Protein AF-Q020U5-F1 (afdb_monomer_lite)

pLDDT: mean 93.97, std 3.11, range [79.81, 97.12]

Structure (mmCIF, N/CA/C/O backbone):
data_AF-Q020U5-F1
#
_entry.id   AF-Q020U5-F1
#
loop_
_atom_site.group_PDB
_atom_site.id
_atom_site.type_symbol
_atom_site.label_atom_id
_atom_site.label_alt_id
_atom_site.label_comp_id
_atom_site.label_asym_id
_atom_site.label_entity_id
_atom_site.label_seq_id
_atom_site.pdbx_PDB_ins_code
_atom_site.Cartn_x
_atom_site.Cartn_y
_atom_site.Cartn_z
_atom_site.occupancy
_atom_site.B_iso_or_equiv
_atom_site.auth_seq_id
_atom_site.auth_comp_id
_atom_site.auth_asym_id
_atom_site.auth_atom_id
_atom_site.pdbx_PDB_model_num
ATOM 1 N N . MET A 1 1 ? -0.562 6.824 8.281 1.00 79.81 1 MET A N 1
ATOM 2 C CA . MET A 1 1 ? 0.546 5.949 7.834 1.00 79.81 1 MET A CA 1
ATOM 3 C C . MET A 1 1 ? 1.860 6.637 8.142 1.00 79.81 1 MET A C 1
ATOM 5 O O . MET A 1 1 ? 1.970 7.834 7.900 1.00 79.81 1 MET A O 1
ATOM 9 N N . SER A 1 2 ? 2.807 5.906 8.721 1.00 82.94 2 SER A N 1
ATOM 10 C CA . SER A 1 2 ? 4.089 6.436 9.203 1.00 82.94 2 SER A CA 1
ATOM 11 C C . SER A 1 2 ? 5.248 6.109 8.264 1.00 82.94 2 SER A C 1
ATOM 13 O O . SER A 1 2 ? 6.114 6.956 8.065 1.00 82.94 2 SER A O 1
ATOM 15 N N . SER A 1 3 ? 5.263 4.921 7.653 1.00 88.62 3 SER A N 1
ATOM 16 C CA . SER A 1 3 ? 6.309 4.530 6.703 1.00 88.62 3 SER A CA 1
ATOM 17 C C . SER A 1 3 ? 5.818 3.547 5.640 1.00 88.62 3 SER A C 1
ATOM 19 O O . SER A 1 3 ? 4.765 2.920 5.782 1.00 88.62 3 SER A O 1
ATOM 21 N N . VAL A 1 4 ? 6.608 3.419 4.573 1.00 92.19 4 VAL A N 1
ATOM 22 C CA . VAL A 1 4 ? 6.493 2.374 3.554 1.00 92.19 4 VAL A CA 1
ATOM 23 C C . VAL A 1 4 ? 7.860 1.715 3.381 1.00 92.19 4 VAL A C 1
ATOM 25 O O . VAL A 1 4 ? 8.872 2.412 3.298 1.00 92.19 4 VAL A O 1
ATOM 28 N N . ASP A 1 5 ? 7.880 0.387 3.374 1.00 91.25 5 ASP A N 1
ATOM 29 C CA . ASP A 1 5 ? 9.081 -0.428 3.239 1.00 91.25 5 ASP A CA 1
ATOM 30 C C . ASP A 1 5 ? 8.832 -1.594 2.263 1.00 91.25 5 ASP A C 1
ATOM 32 O O . ASP A 1 5 ? 7.877 -2.360 2.451 1.00 91.25 5 ASP A O 1
ATOM 36 N N . PRO A 1 6 ? 9.655 -1.754 1.216 1.00 90.19 6 PRO A N 1
ATOM 37 C CA . PRO A 1 6 ? 10.726 -0.848 0.793 1.00 90.19 6 PRO A CA 1
ATOM 38 C C . PRO A 1 6 ? 10.200 0.510 0.291 1.00 90.19 6 PRO A C 1
ATOM 40 O O . PRO A 1 6 ? 9.080 0.624 -0.206 1.00 90.19 6 PRO A O 1
ATOM 43 N N . GLY A 1 7 ? 11.028 1.556 0.409 1.00 90.50 7 GLY A N 1
ATOM 44 C CA . GLY A 1 7 ? 10.732 2.904 -0.108 1.00 90.50 7 GLY A CA 1
ATOM 45 C C . GLY A 1 7 ? 10.815 3.028 -1.638 1.00 90.50 7 GLY A C 1
ATOM 46 O O . GLY A 1 7 ? 10.426 4.058 -2.200 1.00 90.50 7 GLY A O 1
ATOM 47 N N . SER A 1 8 ? 11.290 1.978 -2.310 1.00 93.38 8 SER A N 1
ATOM 48 C CA . SER A 1 8 ? 11.223 1.791 -3.756 1.00 93.38 8 SER A CA 1
ATOM 49 C C . SER A 1 8 ? 10.761 0.373 -4.099 1.00 93.38 8 SER A C 1
ATOM 51 O O . SER A 1 8 ? 11.092 -0.576 -3.391 1.00 93.38 8 SER A O 1
ATOM 53 N N . ALA A 1 9 ? 9.977 0.220 -5.163 1.00 95.19 9 ALA A N 1
ATOM 54 C CA . ALA A 1 9 ? 9.427 -1.069 -5.580 1.00 95.19 9 ALA A CA 1
ATOM 55 C C . ALA A 1 9 ? 9.165 -1.106 -7.088 1.00 95.19 9 ALA A C 1
ATOM 57 O O . ALA A 1 9 ? 9.060 -0.064 -7.729 1.00 95.19 9 ALA A O 1
ATOM 58 N N . LYS A 1 10 ? 9.010 -2.300 -7.656 1.00 95.44 10 LYS A N 1
ATOM 59 C CA . LYS A 1 10 ? 8.586 -2.476 -9.047 1.00 95.44 10 LYS A CA 1
ATOM 60 C C . LYS A 1 10 ? 7.104 -2.792 -9.126 1.00 95.44 10 LYS A C 1
ATOM 62 O O . LYS A 1 10 ? 6.463 -3.203 -8.158 1.00 95.44 10 LYS A O 1
ATOM 67 N N . VAL A 1 11 ? 6.553 -2.639 -10.322 1.00 95.31 11 VAL A N 1
ATOM 68 C CA . VAL A 1 11 ? 5.225 -3.160 -10.650 1.00 95.31 11 VAL A CA 1
ATOM 69 C C . VAL A 1 11 ? 5.098 -4.628 -10.222 1.00 95.31 11 VAL A C 1
ATOM 71 O O . VAL A 1 11 ? 5.915 -5.468 -10.587 1.00 95.31 11 VAL A O 1
ATOM 74 N N . GLY A 1 12 ? 4.027 -4.944 -9.494 1.00 94.81 12 GLY A N 1
ATOM 75 C CA . GLY A 1 12 ? 3.731 -6.293 -9.021 1.00 94.81 12 GLY A CA 1
ATOM 76 C C . GLY A 1 12 ? 4.404 -6.686 -7.705 1.00 94.81 12 GLY A C 1
ATOM 77 O O . GLY A 1 12 ? 3.977 -7.688 -7.125 1.00 94.81 12 GLY A O 1
ATOM 78 N N . ASP A 1 13 ? 5.368 -5.906 -7.208 1.00 96.38 13 ASP A N 1
ATOM 79 C CA . ASP A 1 13 ? 5.977 -6.139 -5.898 1.00 96.38 13 ASP A CA 1
ATOM 80 C C . ASP A 1 13 ? 4.970 -5.903 -4.773 1.00 96.38 13 ASP A C 1
ATOM 82 O O . ASP A 1 13 ? 3.977 -5.187 -4.930 1.00 96.38 13 ASP A O 1
ATOM 86 N N . VAL A 1 14 ? 5.239 -6.505 -3.616 1.00 96.38 14 VAL A N 1
ATOM 87 C CA . VAL A 1 14 ? 4.471 -6.272 -2.393 1.00 96.38 14 VAL A CA 1
ATOM 88 C C . VAL A 1 14 ? 5.289 -5.394 -1.457 1.00 96.38 14 VAL A C 1
ATOM 90 O O . VAL A 1 14 ? 6.385 -5.776 -1.056 1.00 96.38 14 VAL A O 1
ATOM 93 N N . VAL A 1 15 ? 4.729 -4.250 -1.069 1.00 96.00 15 VAL A N 1
ATOM 94 C CA . VAL A 1 15 ? 5.320 -3.341 -0.079 1.00 96.00 15 VAL A CA 1
ATOM 95 C C . VAL A 1 15 ? 4.516 -3.362 1.213 1.00 96.00 15 VAL A C 1
ATOM 97 O O . VAL A 1 15 ? 3.301 -3.579 1.206 1.00 96.00 15 VAL A O 1
ATOM 100 N N . THR A 1 16 ? 5.197 -3.128 2.330 1.00 96.81 16 THR A N 1
ATOM 101 C CA . THR A 1 16 ? 4.591 -3.025 3.656 1.00 96.81 16 THR A CA 1
ATOM 102 C C . THR A 1 16 ? 4.442 -1.559 4.028 1.00 96.81 16 THR A C 1
ATOM 104 O O . THR A 1 16 ? 5.403 -0.799 4.044 1.00 96.81 16 THR A O 1
ATOM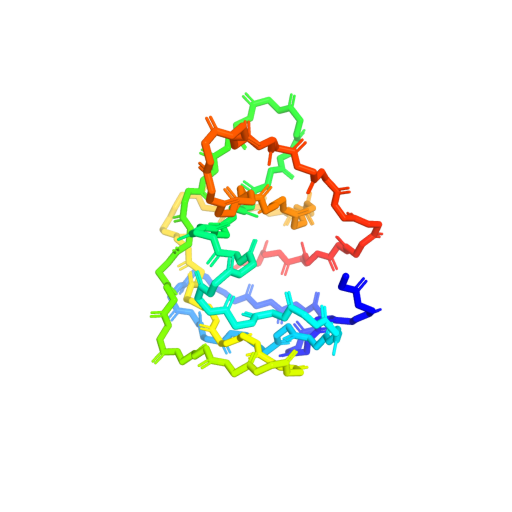 107 N N . VAL A 1 17 ? 3.222 -1.158 4.352 1.00 95.81 17 VAL A N 1
ATOM 108 C CA . VAL A 1 17 ? 2.881 0.172 4.845 1.00 95.81 17 VAL A CA 1
ATOM 109 C C . VAL A 1 17 ? 2.576 0.056 6.328 1.00 95.81 17 VAL A C 1
ATOM 111 O O . VAL A 1 17 ? 1.711 -0.731 6.707 1.00 95.81 17 VAL A O 1
ATOM 114 N N . THR A 1 18 ? 3.256 0.831 7.168 1.00 95.81 18 THR A N 1
ATOM 115 C CA . THR A 1 18 ? 3.051 0.795 8.623 1.00 95.81 18 THR A CA 1
ATOM 116 C C . THR A 1 18 ? 2.344 2.049 9.135 1.00 95.81 18 THR A C 1
ATOM 118 O O . THR A 1 18 ? 2.310 3.101 8.4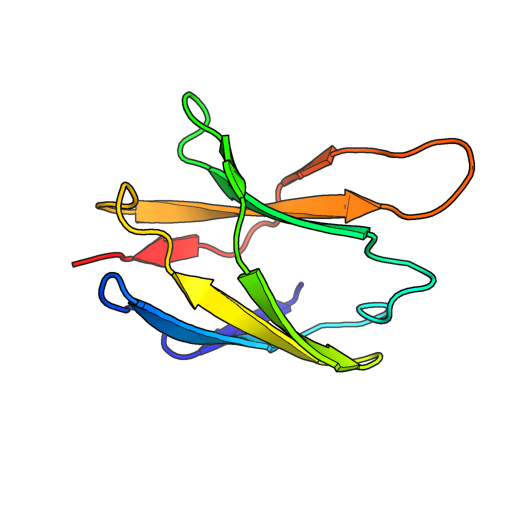80 1.00 95.81 18 THR A O 1
ATOM 121 N N . GLY A 1 19 ? 1.706 1.930 10.297 1.00 93.44 19 GLY A N 1
ATOM 122 C CA . GLY A 1 19 ? 0.987 3.018 10.950 1.00 93.44 19 GLY A CA 1
ATOM 123 C C . GLY A 1 19 ? 0.068 2.516 12.057 1.00 93.44 19 GLY A C 1
ATOM 124 O O . GLY A 1 19 ? 0.361 1.522 12.709 1.00 93.44 19 GLY A O 1
ATOM 125 N N . GLU A 1 20 ? -1.051 3.209 12.245 1.00 93.50 20 GLU A N 1
ATOM 126 C CA . GLU A 1 20 ? -2.073 2.905 13.249 1.00 93.50 20 GLU A CA 1
ATOM 127 C C . GLU A 1 20 ? -3.460 2.963 12.603 1.00 93.50 20 GLU A C 1
ATOM 129 O O . GLU A 1 20 ? -3.645 3.679 11.613 1.00 93.50 20 GLU A O 1
ATOM 134 N N . ASN A 1 21 ? -4.425 2.231 13.173 1.00 93.75 21 ASN A N 1
ATOM 135 C CA . ASN A 1 21 ? -5.808 2.136 12.688 1.00 93.75 21 ASN A CA 1
ATOM 136 C C . ASN A 1 21 ? -5.881 1.768 11.198 1.00 93.75 21 ASN A C 1
ATOM 138 O O . ASN A 1 21 ? -6.591 2.387 10.409 1.00 93.75 21 ASN A O 1
ATOM 142 N N . LEU A 1 22 ? -5.078 0.783 10.799 1.00 95.06 22 LEU A N 1
ATOM 143 C CA . LEU A 1 22 ? -4.952 0.330 9.415 1.00 95.06 22 LEU A CA 1
ATOM 144 C C . LEU A 1 22 ? -5.800 -0.909 9.097 1.00 95.06 22 LEU A C 1
ATOM 146 O O . LEU A 1 22 ? -5.764 -1.413 7.974 1.00 95.06 22 LEU A O 1
ATOM 150 N N . ASP A 1 23 ? -6.570 -1.404 10.064 1.00 93.25 23 ASP A N 1
ATOM 151 C CA . ASP A 1 23 ? -7.501 -2.515 9.878 1.00 93.25 23 ASP A CA 1
ATOM 152 C C . ASP A 1 23 ? -8.668 -2.163 8.932 1.00 93.25 23 ASP A C 1
ATOM 154 O O . ASP A 1 23 ? -8.822 -1.035 8.456 1.00 93.25 23 ASP A O 1
ATOM 158 N N . LYS A 1 24 ? -9.497 -3.167 8.636 1.00 93.38 24 LYS A N 1
ATOM 159 C CA . LYS A 1 24 ? -10.618 -3.059 7.690 1.00 93.38 24 LYS A CA 1
ATOM 160 C C . LYS A 1 24 ? -11.743 -2.148 8.179 1.00 93.38 24 LYS A C 1
ATOM 162 O O . LYS A 1 24 ? -12.486 -1.614 7.353 1.00 93.38 24 LYS A O 1
ATOM 167 N N . ASP A 1 25 ? -11.856 -1.954 9.489 1.00 94.00 25 ASP A N 1
ATOM 168 C CA . ASP A 1 25 ? -12.890 -1.102 10.075 1.00 94.00 25 ASP A CA 1
ATOM 169 C C . ASP A 1 25 ? -12.562 0.380 9.872 1.00 94.00 25 ASP A C 1
ATOM 171 O O . ASP A 1 25 ? -13.468 1.213 9.850 1.00 94.00 25 ASP A O 1
ATOM 175 N N . ASN A 1 26 ? -11.285 0.699 9.641 1.00 94.25 26 ASN A N 1
ATOM 176 C CA . ASN A 1 26 ? -10.791 2.057 9.441 1.00 94.25 26 ASN A CA 1
ATOM 177 C C . ASN A 1 26 ? -10.371 2.356 7.993 1.00 94.25 26 ASN A C 1
ATOM 179 O O . ASN A 1 26 ? -10.606 3.465 7.506 1.00 94.25 26 ASN A O 1
ATOM 183 N N . VAL A 1 27 ? -9.789 1.388 7.278 1.00 96.00 27 VAL A N 1
ATOM 184 C CA . VAL A 1 27 ? -9.271 1.564 5.912 1.00 96.00 27 VAL A CA 1
ATOM 185 C C . VAL A 1 27 ? -9.960 0.606 4.944 1.00 96.00 27 VAL A C 1
ATOM 187 O O . VAL A 1 27 ? -9.772 -0.610 5.001 1.00 96.00 27 VAL A O 1
ATOM 190 N N . ALA A 1 28 ? -10.708 1.169 3.997 1.00 95.88 28 ALA A N 1
ATOM 191 C CA . ALA A 1 28 ? -11.442 0.416 2.987 1.00 95.88 28 ALA A CA 1
ATOM 192 C C . ALA A 1 28 ? -10.564 0.052 1.782 1.00 95.88 28 ALA A C 1
ATOM 194 O O . ALA A 1 28 ? -10.664 -1.052 1.247 1.00 95.88 28 ALA A O 1
ATOM 195 N N . LYS A 1 29 ? -9.739 0.998 1.313 1.00 96.50 29 LYS A N 1
ATOM 196 C CA . LYS A 1 29 ? -8.878 0.841 0.128 1.00 96.50 29 LYS A CA 1
ATOM 197 C C . LYS A 1 29 ? -7.602 1.665 0.257 1.00 96.50 29 LYS A C 1
ATOM 199 O O . LYS A 1 29 ? -7.594 2.705 0.915 1.00 96.50 29 LYS A O 1
ATOM 204 N N . VAL A 1 30 ? -6.560 1.220 -0.440 1.00 96.31 30 VAL A N 1
ATOM 205 C CA . VAL A 1 30 ? -5.288 1.934 -0.590 1.00 96.31 30 VAL A CA 1
ATOM 206 C C . VAL A 1 30 ? -5.052 2.230 -2.067 1.00 96.31 30 VAL A C 1
ATOM 208 O O . VAL A 1 30 ? -5.362 1.411 -2.935 1.00 96.31 30 VAL A O 1
ATOM 211 N N . TYR A 1 31 ? -4.512 3.408 -2.341 1.00 96.94 31 TYR A N 1
ATOM 212 C CA . TYR A 1 31 ? -4.205 3.914 -3.667 1.00 96.94 31 TYR A CA 1
ATOM 213 C C . TYR A 1 31 ? -2.784 4.464 -3.697 1.00 96.94 31 TYR A C 1
ATOM 215 O O . TYR A 1 31 ? -2.272 4.963 -2.692 1.00 96.94 31 TYR A O 1
ATOM 223 N N . LEU A 1 32 ? -2.188 4.432 -4.881 1.00 96.25 32 LEU A N 1
ATOM 224 C CA . LEU A 1 32 ? -1.030 5.237 -5.228 1.00 96.25 32 LEU A CA 1
ATOM 225 C C . LEU A 1 32 ? -1.506 6.414 -6.070 1.00 96.25 32 LEU A C 1
ATOM 227 O O . LEU A 1 32 ? -2.202 6.203 -7.062 1.00 96.25 32 LEU A O 1
ATOM 231 N N . THR A 1 33 ? -1.110 7.626 -5.698 1.00 95.38 33 THR A N 1
ATOM 232 C CA . THR A 1 33 ? -1.496 8.849 -6.408 1.00 95.38 33 THR A CA 1
ATOM 233 C C . THR A 1 33 ? -0.295 9.718 -6.765 1.00 95.38 33 THR A C 1
ATOM 235 O O . THR A 1 33 ? 0.642 9.864 -5.980 1.00 95.38 33 THR A O 1
ATOM 238 N N . ASP A 1 34 ? -0.320 10.307 -7.956 1.00 93.25 34 ASP A N 1
ATOM 239 C CA . ASP A 1 34 ? 0.587 11.376 -8.398 1.00 93.25 34 ASP A CA 1
ATOM 240 C C . ASP A 1 34 ? -0.115 12.756 -8.398 1.00 93.25 34 ASP A C 1
ATOM 242 O O . ASP A 1 34 ? 0.375 13.702 -9.017 1.00 93.25 34 ASP A O 1
ATOM 246 N N . GLN A 1 35 ? -1.262 12.868 -7.705 1.00 89.12 35 GLN A N 1
ATOM 247 C CA . GLN A 1 35 ? -2.217 13.992 -7.717 1.00 89.12 35 GLN A CA 1
ATOM 248 C C . GLN A 1 35 ? -2.985 14.185 -9.038 1.00 89.12 35 GLN A C 1
ATOM 250 O O . GLN A 1 35 ? -3.786 15.113 -9.155 1.00 89.12 35 GLN A O 1
ATOM 255 N N . LYS A 1 36 ? -2.765 13.328 -10.040 1.00 89.75 36 LYS A N 1
ATOM 256 C CA . LYS A 1 36 ? -3.498 13.327 -11.318 1.00 89.75 36 LYS A CA 1
ATOM 257 C C . LYS A 1 36 ? -4.225 12.006 -11.561 1.00 89.75 36 LYS A C 1
ATOM 259 O O . LYS A 1 36 ? -5.319 12.004 -12.115 1.00 89.75 36 LYS A O 1
ATOM 264 N N . ASN A 1 37 ? -3.608 10.900 -11.163 1.00 91.38 37 ASN A N 1
ATOM 265 C CA . ASN A 1 37 ? -4.038 9.532 -11.372 1.00 91.38 37 ASN A CA 1
ATOM 266 C C . ASN A 1 37 ? -4.037 8.788 -10.040 1.00 91.38 37 ASN A C 1
ATOM 268 O O . ASN A 1 37 ? -2.987 8.620 -9.421 1.00 91.38 37 ASN A O 1
ATOM 272 N N . ASP A 1 38 ? -5.195 8.254 -9.666 1.00 94.88 38 ASP A N 1
ATOM 273 C CA . ASP A 1 38 ? -5.337 7.412 -8.484 1.00 94.88 38 ASP A CA 1
ATOM 274 C C . ASP A 1 38 ? -5.399 5.942 -8.900 1.00 94.88 38 ASP A C 1
ATOM 276 O O . ASP A 1 38 ? -6.361 5.475 -9.516 1.00 94.88 38 ASP A O 1
ATOM 280 N N . LEU A 1 39 ? -4.355 5.188 -8.566 1.00 96.06 39 LEU A N 1
ATOM 281 C CA . LEU A 1 39 ? -4.218 3.779 -8.912 1.00 96.06 39 LEU A CA 1
ATOM 282 C C . LEU A 1 39 ? -4.518 2.920 -7.688 1.00 96.06 39 LEU A C 1
ATOM 284 O O . LEU A 1 39 ? -3.789 2.959 -6.702 1.00 96.06 39 LEU A O 1
ATOM 288 N N . THR A 1 40 ? -5.590 2.131 -7.741 1.00 96.75 40 THR A N 1
ATOM 289 C CA . THR A 1 40 ? -5.959 1.229 -6.640 1.00 96.75 40 THR A CA 1
ATOM 290 C C . THR A 1 40 ? -4.925 0.122 -6.469 1.00 96.75 40 THR A C 1
ATOM 292 O O . THR A 1 40 ? -4.601 -0.584 -7.425 1.00 96.75 40 THR A O 1
ATOM 295 N N . CYS A 1 41 ? -4.454 -0.059 -5.239 1.00 96.19 41 CYS A N 1
ATOM 296 C CA . CYS A 1 41 ? -3.570 -1.152 -4.864 1.00 96.19 41 CYS A CA 1
ATOM 297 C C . CYS A 1 41 ? -4.370 -2.368 -4.400 1.00 96.19 41 CYS A C 1
ATOM 299 O O . CYS A 1 41 ? -5.392 -2.246 -3.721 1.00 96.19 41 CYS A O 1
ATOM 301 N N . GLU A 1 42 ? -3.864 -3.556 -4.711 1.00 96.75 42 GLU A N 1
ATOM 302 C CA . GLU A 1 42 ? -4.385 -4.795 -4.142 1.00 96.75 42 GLU A CA 1
ATOM 303 C C . GLU A 1 42 ? -3.827 -4.966 -2.725 1.00 96.75 42 GLU A C 1
ATOM 305 O O . GLU A 1 42 ? -2.613 -4.993 -2.534 1.00 96.75 42 GLU A O 1
ATOM 310 N N . ILE A 1 43 ? -4.701 -5.076 -1.726 1.00 96.25 43 ILE A N 1
ATOM 311 C CA . ILE A 1 43 ? -4.303 -5.331 -0.339 1.00 96.25 43 ILE A CA 1
ATOM 312 C C . ILE A 1 43 ? -4.149 -6.843 -0.152 1.00 96.25 43 ILE A C 1
ATOM 314 O O . ILE A 1 43 ? -5.135 -7.577 -0.171 1.00 96.25 43 ILE A O 1
ATOM 318 N N . THR A 1 44 ? -2.917 -7.309 0.047 1.00 96.56 44 THR A N 1
ATOM 319 C CA . THR A 1 44 ? -2.599 -8.736 0.240 1.00 96.56 44 THR A CA 1
ATOM 320 C C . THR A 1 44 ? -2.652 -9.151 1.711 1.00 96.56 44 THR A C 1
ATOM 322 O O . THR A 1 44 ? -2.895 -10.313 2.026 1.00 96.56 44 THR A O 1
ATOM 325 N N . SER A 1 45 ? -2.455 -8.203 2.631 1.00 96.50 45 SER A N 1
ATOM 326 C CA . SER A 1 45 ? -2.623 -8.391 4.076 1.00 96.50 45 SER A CA 1
ATOM 327 C C . SER A 1 45 ? -2.986 -7.062 4.729 1.00 96.50 45 SER A C 1
ATOM 329 O O . SER A 1 45 ? -2.457 -6.025 4.344 1.00 96.50 45 SER A O 1
ATOM 331 N N . GLN A 1 46 ? -3.843 -7.089 5.747 1.00 96.62 46 GLN A N 1
ATOM 332 C CA . GLN A 1 46 ? -4.283 -5.889 6.458 1.00 96.62 46 GLN A CA 1
ATOM 333 C C . GLN A 1 46 ? -4.462 -6.183 7.945 1.00 96.62 46 GLN A C 1
ATOM 335 O O . GLN A 1 46 ? -5.195 -7.102 8.314 1.00 96.62 46 GLN A O 1
ATOM 340 N N . LYS A 1 47 ? -3.788 -5.405 8.788 1.00 95.94 47 LYS A N 1
ATOM 341 C CA . LYS A 1 47 ? -3.832 -5.467 10.252 1.00 95.94 47 LYS A CA 1
ATOM 342 C C . LYS A 1 47 ? -3.927 -4.050 10.815 1.00 95.94 47 LYS A C 1
ATOM 344 O O . LYS A 1 47 ? -3.710 -3.082 10.098 1.00 95.94 47 LYS A O 1
ATOM 349 N N . ALA A 1 48 ? -4.175 -3.936 12.118 1.00 94.56 48 ALA A N 1
ATOM 350 C CA . ALA A 1 48 ? -4.295 -2.647 12.801 1.00 94.56 48 ALA A CA 1
ATOM 351 C C . ALA A 1 48 ? -3.067 -1.727 12.635 1.00 94.56 48 ALA A C 1
ATOM 353 O O . ALA A 1 48 ? -3.226 -0.509 12.618 1.00 94.56 48 ALA A O 1
ATOM 354 N N . THR A 1 49 ? -1.860 -2.286 12.485 1.00 96.00 49 THR A N 1
ATOM 355 C CA . THR A 1 49 ? -0.601 -1.519 12.418 1.00 96.00 49 THR A CA 1
ATOM 356 C C . THR A 1 49 ? 0.176 -1.666 11.107 1.00 96.00 49 THR A C 1
ATOM 358 O O . THR A 1 49 ? 1.188 -0.991 10.908 1.00 96.00 49 THR A O 1
ATOM 361 N N . GLU A 1 50 ? -0.284 -2.520 10.188 1.00 95.00 50 GLU A N 1
ATOM 362 C CA . GLU A 1 50 ? 0.377 -2.746 8.900 1.00 95.00 50 GLU A CA 1
ATOM 363 C C . GLU A 1 50 ? -0.612 -3.121 7.787 1.00 95.00 50 GLU A C 1
ATOM 365 O O . GLU A 1 50 ? -1.570 -3.866 8.004 1.00 95.00 50 GLU A O 1
ATOM 370 N N . ILE A 1 51 ? -0.334 -2.666 6.566 1.00 96.94 51 ILE A N 1
ATOM 371 C CA . ILE A 1 51 ? -0.999 -3.110 5.337 1.00 96.94 51 ILE A CA 1
ATOM 372 C C . ILE A 1 51 ? 0.076 -3.531 4.345 1.00 96.94 51 ILE A C 1
ATOM 374 O O . ILE A 1 51 ? 0.989 -2.764 4.056 1.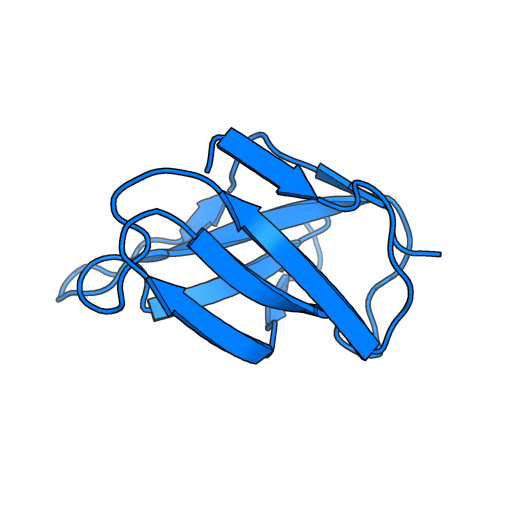00 96.94 51 ILE A O 1
ATOM 378 N N . LYS A 1 52 ? -0.046 -4.730 3.783 1.00 97.12 52 LYS A N 1
ATOM 379 C CA . LYS A 1 52 ? 0.750 -5.147 2.631 1.00 97.12 52 LYS A CA 1
ATOM 380 C C . LYS A 1 52 ? -0.051 -4.902 1.370 1.00 97.12 52 LYS A C 1
ATOM 382 O O . LYS A 1 52 ? -1.179 -5.384 1.251 1.00 97.12 52 LYS A O 1
ATOM 387 N N . ILE A 1 53 ? 0.530 -4.151 0.446 1.00 96.94 53 ILE A N 1
ATOM 388 C CA . ILE A 1 53 ? -0.107 -3.788 -0.816 1.00 96.94 53 ILE A CA 1
ATOM 389 C C . ILE A 1 53 ? 0.753 -4.227 -1.991 1.00 96.94 53 ILE A C 1
ATOM 391 O O . ILE A 1 53 ? 1.978 -4.171 -1.924 1.00 96.94 53 ILE A O 1
ATOM 395 N N . LYS A 1 54 ? 0.107 -4.645 -3.075 1.00 96.94 54 LYS A N 1
ATOM 396 C CA . LYS A 1 54 ? 0.761 -4.958 -4.340 1.00 96.94 54 LYS A CA 1
ATOM 397 C C . LYS A 1 54 ? 0.765 -3.741 -5.259 1.00 96.94 54 LYS A C 1
ATOM 399 O O . LYS A 1 54 ? -0.267 -3.079 -5.415 1.00 96.94 54 LYS A O 1
ATOM 404 N N . ILE A 1 55 ? 1.904 -3.474 -5.892 1.00 96.31 55 ILE A N 1
ATOM 405 C CA . ILE A 1 55 ? 2.061 -2.344 -6.809 1.00 96.31 55 ILE A CA 1
ATOM 406 C C . ILE A 1 55 ? 1.300 -2.613 -8.125 1.00 96.31 55 ILE A C 1
ATOM 408 O O . ILE A 1 55 ? 1.546 -3.636 -8.772 1.00 96.31 55 ILE A O 1
ATOM 412 N N . PRO A 1 56 ? 0.379 -1.725 -8.548 1.00 95.06 56 PRO A N 1
ATOM 413 C CA . PRO A 1 56 ? -0.388 -1.883 -9.780 1.00 95.06 56 PRO A CA 1
ATOM 414 C C . PRO A 1 56 ? 0.470 -1.726 -11.042 1.00 95.06 56 PRO A C 1
ATOM 416 O O . PRO A 1 56 ? 1.454 -0.997 -11.063 1.00 95.06 56 PRO A O 1
ATOM 419 N N . ALA A 1 57 ? 0.033 -2.335 -12.149 1.00 91.00 57 ALA A N 1
ATOM 420 C CA . ALA A 1 57 ? 0.807 -2.390 -13.394 1.00 91.00 57 ALA A CA 1
ATOM 421 C C . ALA A 1 57 ? 1.032 -1.063 -14.130 1.00 91.00 57 ALA A C 1
ATOM 423 O O . ALA A 1 57 ? 1.893 -0.983 -14.998 1.00 91.00 57 ALA A O 1
ATOM 424 N N . LYS A 1 58 ? 0.250 -0.031 -13.809 1.00 90.00 58 LYS A N 1
ATOM 425 C CA . LYS A 1 58 ? 0.331 1.289 -14.457 1.00 90.00 58 LYS A CA 1
ATOM 426 C C . LYS A 1 58 ? 1.118 2.312 -13.636 1.00 90.00 58 LYS A C 1
ATOM 428 O O . LYS A 1 58 ? 1.185 3.472 -14.028 1.00 90.00 58 LYS A O 1
ATOM 433 N N . SER A 1 59 ? 1.636 1.914 -12.478 1.00 90.25 59 SER A N 1
ATOM 434 C CA . SER A 1 59 ? 2.314 2.822 -11.561 1.00 90.25 59 SER A CA 1
ATOM 435 C C . SER A 1 59 ? 3.766 3.034 -11.980 1.00 90.25 59 SER A C 1
ATOM 437 O O . SER A 1 59 ? 4.444 2.083 -12.351 1.00 90.25 59 SER A O 1
ATOM 439 N N . THR A 1 60 ? 4.239 4.278 -11.922 1.00 94.44 60 THR A N 1
ATOM 440 C CA . THR A 1 60 ? 5.604 4.652 -12.309 1.00 94.44 60 THR A CA 1
ATOM 441 C C . THR A 1 60 ? 6.022 5.927 -11.586 1.00 94.44 60 THR A C 1
ATOM 443 O O . THR A 1 60 ? 5.196 6.803 -11.329 1.00 94.44 60 THR A O 1
ATOM 446 N N . GLY A 1 61 ? 7.316 6.069 -11.307 1.00 94.19 61 GLY A N 1
ATOM 447 C CA . GLY A 1 61 ? 7.869 7.269 -10.693 1.00 94.19 61 GLY A CA 1
ATOM 448 C C . GLY A 1 61 ? 7.476 7.429 -9.225 1.00 94.19 61 GLY A C 1
ATOM 449 O O . GLY A 1 61 ? 7.193 6.464 -8.519 1.00 94.19 61 GLY A O 1
ATOM 450 N N . ARG A 1 62 ? 7.514 8.668 -8.732 1.00 95.12 62 ARG A N 1
ATOM 451 C CA . ARG A 1 62 ? 7.295 8.967 -7.313 1.00 95.12 62 ARG A CA 1
ATOM 452 C C . ARG A 1 62 ? 5.813 9.190 -7.025 1.00 95.12 62 ARG A C 1
ATOM 454 O O . ARG A 1 62 ? 5.253 10.204 -7.430 1.00 95.12 62 ARG A O 1
ATOM 461 N N . MET A 1 63 ? 5.221 8.283 -6.257 1.00 95.38 63 MET A N 1
ATOM 462 C CA . MET A 1 63 ? 3.802 8.282 -5.899 1.00 95.38 63 MET A CA 1
ATOM 463 C C . MET A 1 63 ? 3.619 8.555 -4.401 1.00 95.38 63 MET A C 1
ATOM 465 O O . MET A 1 63 ? 4.476 8.219 -3.582 1.00 95.38 63 MET A O 1
ATOM 469 N N . ALA A 1 64 ? 2.491 9.145 -4.023 1.00 95.56 64 ALA A N 1
ATOM 470 C CA . ALA A 1 64 ? 2.009 9.190 -2.647 1.00 95.56 64 ALA A CA 1
ATOM 471 C C . ALA A 1 64 ? 1.100 7.999 -2.353 1.00 95.56 64 ALA A C 1
ATOM 473 O O . ALA A 1 64 ? 0.464 7.467 -3.264 1.00 95.56 64 ALA A O 1
ATOM 474 N N . LEU A 1 65 ? 0.986 7.628 -1.080 1.00 95.31 65 LEU A N 1
ATOM 475 C CA . LEU A 1 65 ? -0.088 6.744 -0.638 1.00 95.31 65 LEU A CA 1
ATOM 476 C C . LEU A 1 65 ? -1.334 7.566 -0.325 1.00 95.31 65 LEU A C 1
ATOM 478 O O . LEU A 1 65 ? -1.260 8.601 0.329 1.00 95.31 65 LEU A O 1
ATOM 482 N N . MET A 1 66 ? -2.489 7.073 -0.745 1.00 96.12 66 MET A N 1
ATOM 483 C CA . MET A 1 66 ? -3.788 7.625 -0.388 1.00 96.12 66 MET A CA 1
ATOM 484 C C . MET A 1 66 ? -4.677 6.498 0.121 1.00 96.12 66 MET A C 1
ATOM 486 O O . MET A 1 66 ? -4.669 5.394 -0.421 1.00 96.12 66 MET A O 1
ATOM 490 N N . ILE A 1 67 ? -5.445 6.766 1.171 1.00 95.56 67 ILE A N 1
ATOM 491 C CA . ILE A 1 67 ? -6.395 5.800 1.723 1.00 95.56 67 ILE A CA 1
ATOM 492 C C . ILE A 1 67 ? -7.820 6.287 1.554 1.00 95.56 67 ILE A C 1
ATOM 494 O O . ILE A 1 67 ? -8.082 7.484 1.635 1.00 95.56 67 ILE A O 1
ATOM 498 N N . LEU A 1 68 ? -8.734 5.342 1.373 1.00 96.38 68 LEU A N 1
ATOM 499 C CA . LEU A 1 68 ? -10.161 5.565 1.545 1.00 96.38 68 LEU A CA 1
ATOM 500 C C . LEU A 1 68 ? -10.561 5.042 2.920 1.00 96.38 68 LEU A C 1
ATOM 502 O O . LEU A 1 68 ? -10.387 3.851 3.190 1.00 96.38 68 LEU A O 1
ATOM 506 N N . THR A 1 69 ? -11.099 5.907 3.775 1.00 95.25 69 THR A N 1
ATOM 507 C CA . THR A 1 69 ? -11.600 5.475 5.082 1.00 95.25 69 THR A CA 1
ATOM 508 C C . THR A 1 69 ? -12.841 4.591 4.938 1.00 95.25 69 THR A C 1
ATOM 510 O O . THR A 1 69 ? -13.631 4.716 3.996 1.00 95.25 69 THR A O 1
ATOM 513 N N . SER A 1 70 ? -13.009 3.673 5.882 1.00 91.88 70 SER A N 1
ATOM 514 C CA . SER A 1 70 ? -14.222 2.872 6.041 1.00 91.88 70 SER A CA 1
ATOM 515 C C . SER A 1 70 ? -15.328 3.674 6.750 1.00 91.88 70 SER A C 1
ATOM 517 O O . SER A 1 70 ? -15.087 4.746 7.305 1.00 91.88 70 SER A O 1
ATOM 519 N N . GLY A 1 71 ? -16.563 3.166 6.717 1.00 89.00 71 GLY A N 1
ATOM 520 C CA . GLY A 1 71 ? -17.724 3.783 7.373 1.00 89.00 71 GLY A CA 1
ATOM 521 C C . GLY A 1 71 ? -18.662 4.551 6.432 1.00 89.00 71 GLY A C 1
ATOM 522 O O . GLY A 1 71 ? -18.531 4.496 5.211 1.00 89.00 71 GLY A O 1
ATOM 523 N N . LYS A 1 72 ? -19.657 5.240 7.014 1.00 85.50 72 LYS A N 1
ATOM 524 C CA . LYS A 1 72 ? -20.720 5.949 6.265 1.00 85.50 72 LYS A CA 1
ATOM 525 C C . LYS A 1 72 ? -20.217 7.188 5.520 1.00 85.50 72 LYS A C 1
ATOM 527 O O . LYS A 1 72 ? -20.769 7.534 4.484 1.00 85.50 72 LYS A O 1
ATOM 532 N N . GLU A 1 73 ? -19.177 7.833 6.040 1.00 89.38 73 GLU A N 1
ATOM 533 C CA . GLU A 1 73 ? -18.530 8.994 5.425 1.00 89.38 73 GLU A CA 1
ATOM 534 C C . GLU A 1 73 ? -17.115 8.623 4.986 1.00 89.38 73 GLU A C 1
ATOM 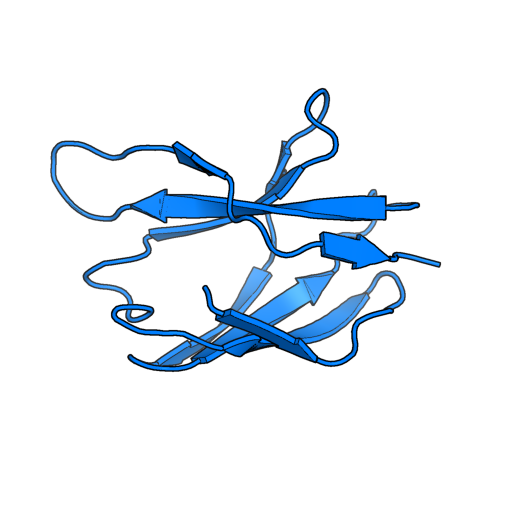536 O O . GLU A 1 73 ? -16.131 8.924 5.664 1.00 89.38 73 GLU A O 1
ATOM 541 N N . GLN A 1 74 ? -17.011 7.930 3.856 1.00 94.06 74 GLN A N 1
ATOM 542 C CA . GLN A 1 74 ? -15.708 7.588 3.300 1.00 94.06 74 GLN A CA 1
ATOM 543 C C . GLN A 1 74 ? -14.989 8.853 2.826 1.00 94.06 74 GLN A C 1
ATOM 545 O O . GLN A 1 74 ? -15.557 9.672 2.101 1.00 94.06 74 GLN A O 1
ATOM 550 N N . LYS A 1 75 ? -13.729 9.009 3.227 1.00 95.06 75 LYS A N 1
ATOM 551 C CA . LYS A 1 75 ? -12.879 10.143 2.864 1.00 95.06 75 LYS A CA 1
ATOM 552 C C . LYS A 1 75 ? -11.591 9.634 2.249 1.00 95.06 75 LYS A C 1
ATOM 554 O O . LYS A 1 75 ? -11.013 8.657 2.726 1.00 95.06 75 LYS A O 1
ATOM 559 N N . LEU A 1 76 ? -11.153 10.314 1.196 1.00 95.00 76 LEU A N 1
ATOM 560 C CA . LEU A 1 76 ? -9.823 10.131 0.638 1.00 95.00 76 LEU A CA 1
ATOM 561 C C . LEU A 1 76 ? -8.838 10.981 1.435 1.00 95.00 76 LEU A C 1
ATOM 563 O O . LEU A 1 76 ? -9.042 12.184 1.598 1.00 95.00 76 LEU A O 1
ATOM 567 N N . ILE A 1 77 ? -7.794 10.344 1.956 1.00 94.44 77 ILE A N 1
ATOM 568 C CA . ILE A 1 77 ? -6.758 11.001 2.752 1.00 94.44 77 ILE A CA 1
ATOM 569 C C . ILE A 1 77 ? -5.404 10.666 2.136 1.00 94.44 77 ILE A C 1
ATOM 571 O O . ILE A 1 77 ? -4.918 9.537 2.275 1.00 94.44 77 ILE A O 1
ATOM 575 N N . GLU A 1 78 ? -4.788 11.646 1.471 1.00 94.88 78 GLU A N 1
ATOM 576 C CA . GLU A 1 78 ? -3.390 11.543 1.052 1.00 94.88 78 GLU A CA 1
ATOM 577 C C . GLU A 1 78 ? -2.496 11.489 2.293 1.00 94.88 78 GLU A C 1
ATOM 579 O O . GLU A 1 78 ? -2.647 12.253 3.247 1.00 94.88 78 GLU A O 1
ATOM 584 N N . GLN A 1 79 ? -1.572 10.541 2.290 1.00 94.38 79 GLN A N 1
ATOM 585 C CA . GLN A 1 79 ? -0.620 10.330 3.361 1.00 94.38 79 GLN A CA 1
ATOM 586 C C . GLN A 1 79 ? 0.699 11.032 3.015 1.00 94.38 79 GLN A C 1
ATOM 588 O O . GLN A 1 79 ? 1.100 11.065 1.850 1.00 94.38 79 GLN A O 1
ATOM 593 N N . PRO A 1 80 ? 1.440 11.536 4.015 1.00 91.06 80 PRO A N 1
ATOM 594 C CA . PRO A 1 80 ? 2.702 12.243 3.780 1.00 91.06 80 PRO A CA 1
ATOM 595 C C . PRO A 1 80 ? 3.839 11.328 3.287 1.00 91.06 80 PRO A C 1
ATOM 597 O O . PRO A 1 80 ? 4.913 11.809 2.928 1.00 91.06 80 PRO A O 1
ATOM 600 N N . VAL A 1 81 ? 3.621 10.011 3.264 1.00 91.75 81 VAL A N 1
ATOM 601 C CA . VAL A 1 81 ? 4.592 9.010 2.813 1.00 91.75 81 VAL A CA 1
ATOM 602 C C . VAL A 1 81 ? 4.590 8.876 1.288 1.00 91.75 81 VAL A C 1
ATOM 604 O O . VAL A 1 81 ? 3.541 8.899 0.638 1.00 91.75 81 VAL A O 1
ATOM 607 N N . LYS A 1 82 ? 5.785 8.724 0.710 1.00 93.25 82 LYS A N 1
ATOM 608 C CA . LYS A 1 82 ? 5.989 8.556 -0.734 1.00 93.25 82 LYS A CA 1
ATOM 609 C C . LYS A 1 82 ? 6.682 7.222 -1.016 1.00 93.25 82 LYS A C 1
ATOM 611 O O . LYS A 1 82 ? 7.512 6.787 -0.224 1.00 93.25 82 LYS A O 1
ATOM 616 N N . LEU A 1 83 ? 6.361 6.632 -2.160 1.00 94.00 83 LEU A N 1
ATOM 617 C CA . LEU A 1 83 ? 6.954 5.412 -2.697 1.00 94.00 83 LEU A CA 1
ATOM 618 C C . LEU A 1 83 ? 7.492 5.705 -4.101 1.00 94.00 83 LEU A C 1
ATOM 620 O O . LEU A 1 83 ? 6.795 6.316 -4.915 1.00 94.00 83 LEU A O 1
ATOM 624 N N . THR A 1 84 ? 8.715 5.273 -4.389 1.00 96.06 84 THR A N 1
ATOM 625 C CA . THR A 1 84 ? 9.280 5.343 -5.743 1.00 96.06 84 THR A CA 1
ATOM 626 C C . THR A 1 84 ? 9.010 4.039 -6.480 1.00 96.06 84 THR A C 1
ATOM 628 O O . THR A 1 84 ? 9.258 2.964 -5.943 1.00 96.06 84 THR A O 1
ATOM 631 N N . ILE A 1 85 ? 8.505 4.125 -7.705 1.00 94.88 85 ILE A N 1
ATOM 632 C CA . ILE A 1 85 ? 8.208 2.961 -8.536 1.00 94.88 85 ILE A CA 1
ATOM 633 C C . ILE A 1 85 ? 9.105 2.989 -9.766 1.00 94.88 85 ILE A C 1
ATOM 635 O O . ILE A 1 85 ? 9.096 3.977 -10.506 1.00 94.88 85 ILE A O 1
ATOM 639 N N . GLU A 1 86 ? 9.880 1.920 -9.934 1.00 90.38 86 GLU A N 1
ATOM 640 C CA . GLU A 1 86 ? 10.910 1.749 -10.971 1.00 90.38 86 GLU A CA 1
ATOM 641 C C . GLU A 1 86 ? 10.501 0.758 -12.066 1.00 90.38 86 GLU A C 1
ATOM 643 O O . GLU A 1 86 ? 9.842 -0.264 -11.749 1.00 90.38 86 GLU A O 1
#

InterPro domains:
  IPR002909 IPT domain [PF01833] (2-84)
  IPR013783 Immunoglobulin-like fold [G3DSA:2.60.40.10] (1-79)
  IPR014756 Immunoglobulin E-set [SSF81296] (2-72)

Secondary structure (DSSP, 8-state):
--EEESSEE-TT-EEEEE-SS-STTTEEEEEEE-SS-EEEPEEEEE-SSEEEEEPPTT--EEEEEEEEEPSSS--EEEEEEEEEE-

Foldseek 3D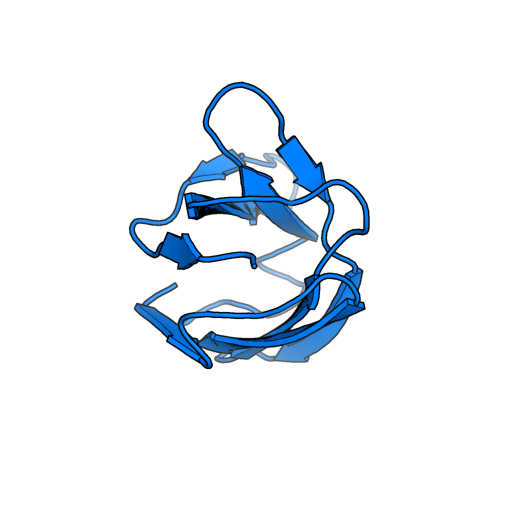i:
DPEKPPLEDEAFDKIKDFDAQFACQFFVWKWWDPPPDTHTWDFPDTDGTMTITGHHPPDAAKTWMWTFTDDPDTDIDTDPYIHHYD

Sequence (86 aa):
MSSVDPGSAKVGDVVTVTGENLDKDNVAKVYLTDQKNDLTCEITSQKATEIKIKIPAKSTGRMALMILTSGKEQKLIEQPVKLTIE

Radius of gyr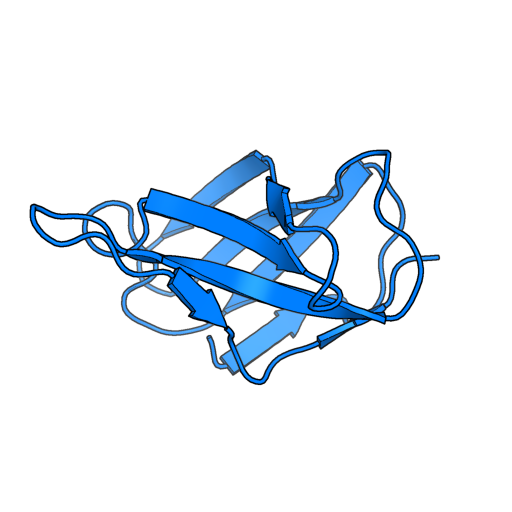ation: 11.62 Å; chains: 1; bounding box: 32×23×28 Å

Organism: Solibacter usitatus (strain Ellin6076) (NCBI:txid234267)